Protein AF-A0A534PE02-F1 (afdb_monomer_lite)

Secondary structure (DSSP, 8-state):
-HHHHHHHTT--HHHHHHHHHHHTT-HHHHHHHHHHHHHTTSEEEETTEEEESS-GGG----SSHHHHHHHHHHTS-HHHHHHHHHHHHH-SS--HHHHHHHH--TTHHHHHHHHHHTTSS-----TTGGG--

Foldseek 3Di:
DLLVCLVPQLDDPVVSVVLCVQCVSPNVLSVLQVVLCVVVVQWDQDPRGIDGDDDPVPDPRDNDPVRSLVVLLVPDDPLLNVLLVLVVVVHPDDDPVVSLVVSPDPCSVVSVVSCVVSPVDDDDPPPPVVPDD

Radius of gyration: 17.31 Å; chains: 1; bounding box: 40×26×44 Å

Sequence (133 aa):
MAEQMLAASGFAPPLRSLIATRGEGNPFYIEELVRSLRETGAIRATTAGYELVGRVDEVAVPESVQDLIAARIDRLDDGPKELLQTASVIGREFSHRLLVELAHSEQAEAYLRDLEASQLIDTGSDPFERGLG

Structure (mmCIF, N/CA/C/O backbone):
data_AF-A0A534PE02-F1
#
_entry.id   AF-A0A534PE02-F1
#
loop_
_atom_site.group_PDB
_atom_site.id
_atom_site.type_symbol
_atom_site.label_atom_id
_atom_site.label_alt_id
_atom_site.label_comp_id
_atom_site.label_asym_id
_atom_site.label_entity_id
_atom_site.label_seq_id
_atom_site.pdbx_PDB_ins_code
_atom_site.Cartn_x
_atom_site.Cartn_y
_atom_site.Cartn_z
_atom_site.occupancy
_atom_site.B_iso_or_equiv
_atom_site.auth_seq_id
_atom_site.auth_comp_id
_atom_site.auth_asym_id
_atom_site.auth_atom_id
_atom_site.pdbx_PDB_model_num
ATOM 1 N N . MET A 1 1 ? 19.041 11.207 -7.718 1.00 56.59 1 MET A N 1
ATOM 2 C CA . MET A 1 1 ? 18.769 10.112 -6.757 1.00 56.59 1 MET A CA 1
ATOM 3 C C . MET A 1 1 ? 17.810 9.086 -7.363 1.00 56.59 1 MET A C 1
ATOM 5 O O . MET A 1 1 ? 18.226 7.954 -7.551 1.00 56.59 1 MET A O 1
ATOM 9 N N . ALA A 1 2 ? 16.615 9.495 -7.805 1.00 58.00 2 ALA A N 1
ATOM 10 C CA . ALA A 1 2 ? 15.669 8.678 -8.581 1.00 58.00 2 ALA A CA 1
ATOM 11 C C . ALA A 1 2 ? 16.284 7.919 -9.780 1.00 58.00 2 ALA A C 1
ATOM 13 O O . ALA A 1 2 ? 16.147 6.704 -9.880 1.00 58.00 2 ALA A O 1
ATOM 14 N N . GLU A 1 3 ? 17.034 8.604 -10.651 1.00 56.97 3 GLU A N 1
ATOM 15 C CA . GLU A 1 3 ? 17.702 7.962 -11.798 1.00 56.97 3 GLU A CA 1
ATOM 16 C C . GLU A 1 3 ? 18.764 6.930 -11.389 1.00 56.97 3 GLU A C 1
ATOM 18 O O . GLU A 1 3 ? 18.923 5.917 -12.062 1.00 56.97 3 GLU A O 1
ATOM 23 N N . GLN A 1 4 ? 19.464 7.141 -10.268 1.00 59.53 4 GLN A N 1
ATOM 24 C CA . GLN A 1 4 ? 20.439 6.173 -9.747 1.00 59.53 4 GLN A CA 1
ATOM 25 C C . GLN A 1 4 ? 19.738 4.937 -9.174 1.00 59.53 4 GLN A C 1
ATOM 27 O O . GLN A 1 4 ? 20.208 3.818 -9.362 1.00 59.53 4 GLN A O 1
ATOM 32 N N . MET A 1 5 ? 18.576 5.129 -8.547 1.00 60.88 5 MET A N 1
ATOM 33 C CA . MET A 1 5 ? 17.708 4.046 -8.090 1.00 60.88 5 MET A CA 1
ATOM 34 C C . MET A 1 5 ? 17.179 3.219 -9.265 1.00 60.88 5 MET A C 1
ATOM 36 O O . MET A 1 5 ? 17.250 1.992 -9.239 1.00 60.88 5 MET A O 1
ATOM 40 N N . LEU A 1 6 ? 16.718 3.881 -10.332 1.00 63.69 6 LEU A N 1
ATOM 41 C CA . LEU A 1 6 ? 16.297 3.239 -11.583 1.00 63.69 6 LEU A CA 1
ATOM 42 C C . LEU A 1 6 ? 17.460 2.542 -12.299 1.00 63.69 6 LEU A C 1
ATOM 44 O O . LEU A 1 6 ? 17.281 1.486 -12.906 1.00 63.69 6 LEU A O 1
ATOM 48 N N . ALA A 1 7 ? 18.667 3.103 -12.202 1.00 60.69 7 ALA A N 1
ATOM 49 C CA . ALA A 1 7 ? 19.869 2.498 -12.750 1.00 60.69 7 ALA A CA 1
ATOM 50 C C . ALA A 1 7 ? 20.258 1.206 -12.013 1.00 60.69 7 ALA A C 1
ATOM 52 O O . ALA A 1 7 ? 20.587 0.212 -12.667 1.00 60.69 7 ALA A O 1
ATOM 53 N N . ALA A 1 8 ? 20.160 1.208 -10.681 1.00 58.28 8 ALA A N 1
ATOM 54 C CA . ALA A 1 8 ? 20.536 0.099 -9.805 1.00 58.28 8 ALA A CA 1
ATOM 55 C C . ALA A 1 8 ? 19.496 -1.037 -9.732 1.00 58.28 8 ALA A C 1
ATOM 57 O O . ALA A 1 8 ? 19.834 -2.160 -9.376 1.00 58.28 8 ALA A O 1
ATOM 58 N N . SER A 1 9 ? 18.240 -0.775 -10.090 1.00 62.38 9 SER A N 1
ATOM 59 C CA . SER A 1 9 ? 17.109 -1.712 -9.939 1.00 62.38 9 SER A CA 1
ATOM 60 C C . SER A 1 9 ? 16.965 -2.740 -11.069 1.00 62.38 9 SER A C 1
ATOM 62 O O . SER A 1 9 ? 16.066 -3.578 -11.028 1.00 62.38 9 SER A O 1
ATOM 64 N N . GLY A 1 10 ? 17.830 -2.700 -12.090 1.00 66.12 10 GLY A N 1
ATOM 65 C CA . GLY A 1 10 ? 17.839 -3.707 -13.162 1.00 66.12 10 GLY A CA 1
ATOM 66 C C . GLY A 1 10 ? 16.571 -3.731 -14.035 1.00 66.12 10 GLY A C 1
ATOM 67 O O . GLY A 1 10 ? 16.305 -4.717 -14.709 1.00 66.12 10 GLY A O 1
ATOM 68 N N . PHE A 1 11 ? 15.767 -2.660 -14.042 1.00 70.69 11 PHE A N 1
ATOM 69 C CA . PHE A 1 11 ? 14.604 -2.547 -14.933 1.00 70.69 11 PHE A CA 1
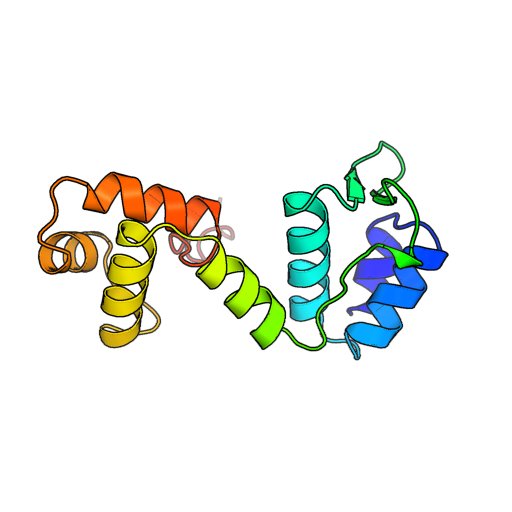ATOM 70 C C . PHE A 1 11 ? 14.998 -2.663 -16.411 1.00 70.69 11 PHE A C 1
ATOM 72 O O . PHE A 1 11 ? 16.002 -2.077 -16.828 1.00 70.69 11 PHE A O 1
ATOM 79 N N . ALA A 1 12 ? 14.166 -3.317 -17.222 1.00 69.12 12 ALA A N 1
ATOM 80 C CA . ALA A 1 12 ? 14.298 -3.262 -18.677 1.00 69.12 12 ALA A CA 1
ATOM 81 C C . ALA A 1 12 ? 14.214 -1.801 -19.194 1.00 69.12 12 ALA A C 1
ATOM 83 O O . ALA A 1 12 ? 13.443 -1.007 -18.643 1.00 69.12 12 ALA A O 1
ATOM 84 N N . PRO A 1 13 ? 14.949 -1.417 -20.262 1.00 73.19 13 PRO A N 1
ATOM 85 C CA . PRO A 1 13 ? 14.994 -0.031 -20.746 1.00 73.19 13 PRO A CA 1
ATOM 86 C C . PRO A 1 13 ? 13.625 0.633 -21.010 1.00 73.19 13 PRO A C 1
ATOM 88 O O . PRO A 1 13 ? 13.458 1.786 -20.608 1.00 73.19 13 PRO A O 1
ATOM 91 N N . PRO A 1 14 ? 12.618 -0.054 -21.596 1.00 71.56 14 PRO A N 1
ATOM 92 C CA . PRO A 1 14 ? 11.290 0.536 -21.797 1.00 71.56 14 PRO A CA 1
ATOM 93 C C . PRO A 1 14 ? 10.586 0.889 -20.480 1.00 71.56 14 PRO A C 1
ATOM 95 O O . PRO A 1 14 ? 9.987 1.954 -20.359 1.00 71.56 14 PRO A O 1
ATOM 98 N N . LEU A 1 15 ? 10.718 0.027 -19.466 1.00 72.69 15 LEU A N 1
ATOM 99 C CA . LEU A 1 15 ? 10.138 0.235 -18.140 1.00 72.69 15 LEU A CA 1
ATOM 100 C C . LEU A 1 15 ? 10.867 1.353 -17.379 1.00 72.69 15 LEU A C 1
ATOM 102 O O . LEU A 1 15 ? 10.219 2.174 -16.735 1.00 72.69 15 LEU A O 1
ATOM 106 N N . ARG A 1 16 ? 12.198 1.458 -17.520 1.00 77.00 16 ARG A N 1
ATOM 107 C CA . ARG A 1 16 ? 12.970 2.593 -16.977 1.00 77.00 16 ARG A CA 1
ATOM 108 C C . ARG A 1 16 ? 12.474 3.923 -17.519 1.00 77.00 16 ARG A C 1
ATOM 110 O O . ARG A 1 16 ? 12.270 4.843 -16.738 1.00 77.00 16 ARG A O 1
ATOM 117 N N . SER A 1 17 ? 12.287 4.017 -18.836 1.00 76.19 17 SER A N 1
ATOM 118 C CA . SER A 1 17 ? 11.826 5.253 -19.470 1.00 76.19 17 SER A CA 1
ATOM 119 C C . SER A 1 17 ? 10.420 5.621 -19.003 1.00 76.19 17 SER A C 1
ATOM 121 O O . SER A 1 17 ? 10.187 6.770 -18.650 1.00 76.19 17 SER A O 1
ATOM 123 N N . LEU A 1 18 ? 9.507 4.647 -18.944 1.00 75.12 18 LEU A N 1
ATOM 124 C CA . LEU A 1 18 ? 8.134 4.865 -18.489 1.00 75.12 18 LEU A CA 1
ATOM 125 C C . LEU A 1 18 ? 8.086 5.394 -17.048 1.00 75.12 18 LEU A C 1
ATOM 127 O O . LEU A 1 18 ? 7.420 6.392 -16.777 1.00 75.12 18 LEU A O 1
ATOM 131 N N . ILE A 1 19 ? 8.834 4.758 -16.140 1.00 74.25 19 ILE A N 1
ATOM 132 C CA . ILE A 1 19 ? 8.899 5.161 -14.731 1.00 74.25 19 ILE A CA 1
ATOM 133 C C . ILE A 1 19 ? 9.593 6.523 -14.577 1.00 74.25 19 ILE A C 1
ATOM 135 O O . ILE A 1 19 ? 9.124 7.357 -13.808 1.00 74.25 19 ILE A O 1
ATOM 139 N N . ALA A 1 20 ? 10.683 6.778 -15.308 1.00 74.25 20 ALA A N 1
ATOM 140 C CA . ALA A 1 20 ? 11.411 8.046 -15.240 1.00 74.25 20 ALA A CA 1
ATOM 141 C C . ALA A 1 20 ? 10.562 9.229 -15.724 1.00 74.25 20 ALA A C 1
ATOM 143 O O . ALA A 1 20 ? 10.546 10.271 -15.074 1.00 74.25 20 ALA A O 1
ATOM 144 N N . THR A 1 21 ? 9.831 9.060 -16.830 1.00 74.00 21 THR A N 1
ATOM 145 C CA . THR A 1 21 ? 8.934 10.095 -17.360 1.00 74.00 21 THR A CA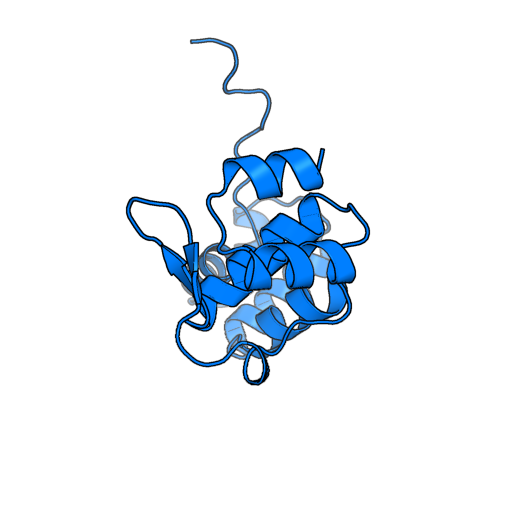 1
ATOM 146 C C . THR A 1 21 ? 7.781 10.389 -16.405 1.00 74.00 21 THR A C 1
ATOM 148 O O . THR A 1 21 ? 7.412 11.547 -16.252 1.00 74.00 21 THR A O 1
ATOM 151 N N . ARG A 1 22 ? 7.220 9.365 -15.754 1.00 70.75 22 ARG A N 1
ATOM 152 C CA . ARG A 1 22 ? 6.065 9.524 -14.856 1.00 70.75 22 ARG A CA 1
ATOM 153 C C . ARG A 1 22 ? 6.437 9.977 -13.450 1.00 70.75 22 ARG A C 1
ATOM 155 O O . ARG A 1 22 ? 5.653 10.661 -12.811 1.00 70.75 22 ARG A O 1
ATOM 162 N N . GLY A 1 23 ? 7.618 9.604 -12.967 1.00 67.88 23 GLY A N 1
ATOM 163 C CA . GLY A 1 23 ? 8.016 9.881 -11.593 1.00 67.88 23 GLY A CA 1
ATOM 164 C C . GLY A 1 23 ? 8.574 11.266 -11.332 1.00 67.88 23 GLY A C 1
ATOM 165 O O . GLY A 1 23 ? 8.851 11.553 -10.173 1.00 67.88 23 GLY A O 1
ATOM 166 N N . GLU A 1 24 ? 8.788 12.093 -12.362 1.00 67.38 24 GLU A N 1
ATOM 167 C CA . GLU A 1 24 ? 9.337 13.460 -12.258 1.00 67.38 24 GLU A CA 1
ATOM 168 C C . GLU A 1 24 ? 10.576 13.574 -11.337 1.00 67.38 24 GLU A C 1
ATOM 170 O O . GLU A 1 24 ? 10.860 14.609 -10.740 1.00 67.38 24 GLU A O 1
ATOM 175 N N . GLY A 1 25 ? 11.337 12.485 -11.187 1.00 65.75 25 GLY A N 1
ATOM 176 C CA . GLY A 1 25 ? 12.496 12.420 -10.298 1.00 65.75 25 GLY A CA 1
ATOM 177 C C . GLY A 1 25 ? 12.196 12.249 -8.801 1.00 65.75 25 GLY A C 1
ATOM 178 O O . GLY A 1 25 ? 13.140 12.306 -8.011 1.00 65.75 25 GLY A O 1
ATOM 179 N N . ASN A 1 26 ? 10.949 11.997 -8.396 1.00 70.19 26 ASN A N 1
ATOM 180 C CA . ASN A 1 26 ? 10.565 11.702 -7.016 1.00 70.19 26 ASN A CA 1
ATOM 181 C C . ASN A 1 26 ? 10.892 10.233 -6.654 1.00 70.19 26 ASN A C 1
ATOM 183 O O . ASN A 1 26 ? 10.230 9.320 -7.157 1.00 70.19 26 ASN A O 1
ATOM 187 N N . PRO A 1 27 ? 11.883 9.972 -5.773 1.00 73.88 27 PRO A N 1
ATOM 188 C CA . PRO A 1 27 ? 12.259 8.609 -5.395 1.00 73.88 27 PRO A CA 1
ATOM 189 C C . PRO A 1 27 ? 11.105 7.831 -4.759 1.00 73.88 27 PRO A C 1
ATOM 191 O O . PRO A 1 27 ? 10.916 6.665 -5.087 1.00 73.88 27 PRO A O 1
ATOM 194 N N . PHE A 1 28 ? 10.287 8.493 -3.936 1.00 74.00 28 PHE A N 1
ATOM 195 C CA . PHE A 1 28 ? 9.144 7.865 -3.277 1.00 74.00 28 PHE A CA 1
ATOM 196 C C . PHE A 1 28 ? 8.094 7.406 -4.290 1.00 74.00 28 PHE A C 1
ATOM 198 O O . PHE A 1 28 ? 7.627 6.275 -4.232 1.00 74.00 28 PHE A O 1
ATOM 205 N N . TYR A 1 29 ? 7.774 8.241 -5.284 1.00 78.25 29 TYR A N 1
ATOM 206 C CA . TYR A 1 29 ? 6.854 7.832 -6.348 1.00 78.25 29 TYR A CA 1
ATOM 207 C C . TYR A 1 29 ? 7.381 6.611 -7.108 1.00 78.25 29 TYR A C 1
ATOM 209 O O . TYR A 1 29 ? 6.619 5.704 -7.420 1.00 78.25 29 TYR A O 1
ATOM 217 N N . ILE A 1 30 ? 8.683 6.569 -7.398 1.00 77.06 30 ILE A N 1
ATOM 218 C CA . ILE A 1 30 ? 9.294 5.436 -8.100 1.00 77.06 30 ILE A CA 1
ATOM 219 C C . ILE A 1 30 ? 9.172 4.157 -7.270 1.00 77.06 30 ILE A C 1
ATOM 221 O O . ILE A 1 30 ? 8.814 3.120 -7.822 1.00 77.06 30 ILE A O 1
ATOM 225 N N . GLU A 1 31 ? 9.440 4.219 -5.965 1.00 78.12 31 GLU A N 1
ATOM 226 C CA . GLU A 1 31 ? 9.260 3.077 -5.059 1.00 78.12 31 GLU A CA 1
ATOM 227 C C . GLU A 1 31 ? 7.815 2.579 -5.070 1.00 78.12 31 GLU A C 1
ATOM 229 O O . GLU A 1 31 ? 7.566 1.388 -5.270 1.00 78.12 31 GLU A O 1
ATOM 234 N N . GLU A 1 32 ? 6.865 3.500 -4.939 1.00 79.56 32 GLU A N 1
ATOM 235 C CA . GLU A 1 32 ? 5.444 3.182 -4.855 1.00 79.56 32 GLU A CA 1
ATOM 236 C C . GLU A 1 32 ? 4.865 2.679 -6.176 1.00 79.56 32 GLU A C 1
ATOM 238 O O . GLU A 1 32 ? 4.047 1.752 -6.184 1.00 79.56 32 GLU A O 1
ATOM 243 N N . LEU A 1 33 ? 5.338 3.216 -7.299 1.00 79.75 33 LEU A N 1
ATOM 244 C CA . LEU A 1 33 ? 4.979 2.739 -8.624 1.00 79.75 33 LEU A CA 1
ATOM 245 C C . LEU A 1 33 ? 5.500 1.318 -8.840 1.00 79.75 33 LEU A C 1
ATOM 247 O O . LEU A 1 33 ? 4.736 0.430 -9.205 1.00 79.75 33 LEU A O 1
ATOM 251 N N . VAL A 1 34 ? 6.781 1.067 -8.567 1.00 79.25 34 VAL A N 1
ATOM 252 C CA . VAL A 1 34 ? 7.374 -0.275 -8.691 1.00 79.25 34 VAL A CA 1
ATOM 253 C C . VAL A 1 34 ? 6.633 -1.275 -7.809 1.00 79.25 34 VAL A C 1
ATOM 255 O O . VAL A 1 34 ? 6.363 -2.396 -8.239 1.00 79.25 34 VAL A O 1
ATOM 258 N N . ARG A 1 35 ? 6.264 -0.871 -6.593 1.00 78.19 35 ARG A N 1
ATOM 259 C CA . ARG A 1 35 ? 5.477 -1.692 -5.673 1.00 78.19 35 ARG A CA 1
ATOM 260 C C . ARG A 1 35 ? 4.100 -2.029 -6.239 1.00 78.19 35 ARG A C 1
ATOM 262 O O . ARG A 1 35 ? 3.761 -3.206 -6.330 1.00 78.19 35 ARG A O 1
ATOM 269 N N . SER A 1 36 ? 3.358 -1.028 -6.708 1.00 78.69 36 SER A N 1
ATOM 270 C CA . SER A 1 36 ? 2.036 -1.220 -7.316 1.00 78.69 36 SER A CA 1
ATOM 271 C C . SER A 1 36 ? 2.088 -2.127 -8.553 1.00 78.69 36 SER A C 1
ATOM 273 O O . SER A 1 36 ? 1.260 -3.026 -8.720 1.00 78.69 36 SER A O 1
ATOM 275 N N . LEU A 1 37 ? 3.120 -1.981 -9.385 1.00 80.00 37 LEU A N 1
ATOM 276 C CA . LEU A 1 37 ? 3.332 -2.842 -10.548 1.00 80.00 37 LEU A CA 1
ATOM 277 C C . LEU A 1 37 ? 3.605 -4.304 -10.165 1.00 80.00 37 LEU A C 1
ATOM 279 O O . LEU A 1 37 ? 3.237 -5.214 -10.906 1.00 80.00 37 LEU A O 1
ATOM 283 N N . ARG A 1 38 ? 4.234 -4.560 -9.012 1.00 80.56 38 ARG A N 1
ATOM 284 C CA . ARG A 1 38 ? 4.417 -5.926 -8.493 1.00 80.56 38 ARG A CA 1
ATOM 285 C C . ARG A 1 38 ? 3.122 -6.496 -7.930 1.00 80.56 38 ARG A C 1
ATOM 287 O O . ARG A 1 38 ? 2.821 -7.651 -8.203 1.00 80.56 38 ARG A O 1
ATOM 294 N N . GLU A 1 39 ? 2.367 -5.702 -7.170 1.00 78.06 39 GLU A N 1
ATOM 295 C CA . GLU A 1 39 ? 1.069 -6.103 -6.598 1.00 78.06 39 GLU A CA 1
ATOM 296 C C . GLU A 1 39 ? 0.063 -6.495 -7.682 1.00 78.06 39 GLU A C 1
ATOM 298 O O . GLU A 1 39 ? -0.665 -7.471 -7.542 1.00 78.06 39 GLU A O 1
ATOM 303 N N . THR A 1 40 ? 0.034 -5.737 -8.776 1.00 77.56 40 THR A N 1
ATOM 304 C CA . THR A 1 40 ? -0.841 -6.002 -9.928 1.00 77.56 40 THR A CA 1
ATOM 305 C C . THR A 1 40 ? -0.325 -7.128 -10.826 1.00 77.56 40 THR A C 1
ATOM 307 O O . THR A 1 40 ? -1.023 -7.551 -11.743 1.00 77.56 40 THR A O 1
ATOM 310 N N . GLY A 1 41 ? 0.894 -7.623 -10.584 1.00 79.94 41 GLY A N 1
ATOM 311 C CA . GLY A 1 41 ? 1.544 -8.643 -11.404 1.00 79.94 41 GLY A CA 1
ATOM 312 C C . GLY A 1 41 ? 2.065 -8.136 -12.751 1.00 79.94 41 GLY A C 1
ATOM 313 O O . GLY A 1 41 ? 2.557 -8.943 -13.534 1.00 79.94 41 GLY A O 1
ATOM 314 N N . ALA A 1 42 ? 2.005 -6.826 -13.013 1.00 80.31 42 ALA A N 1
ATOM 315 C CA . ALA A 1 42 ? 2.493 -6.195 -14.239 1.00 80.31 42 ALA A CA 1
ATOM 316 C C . ALA A 1 42 ? 4.020 -6.281 -14.392 1.00 80.31 42 ALA A C 1
ATOM 318 O O . ALA A 1 42 ? 4.539 -6.200 -15.506 1.00 80.31 42 ALA A O 1
ATOM 319 N N . ILE A 1 43 ? 4.758 -6.452 -13.291 1.00 82.88 43 ILE A N 1
ATOM 320 C CA . ILE A 1 43 ? 6.196 -6.733 -13.320 1.00 82.88 43 ILE A CA 1
ATOM 321 C C . ILE A 1 43 ? 6.559 -7.914 -12.419 1.00 82.88 43 ILE A C 1
ATOM 323 O O . ILE A 1 43 ? 5.949 -8.148 -11.375 1.00 82.88 43 ILE A O 1
ATOM 327 N N . ARG A 1 44 ? 7.621 -8.629 -12.791 1.00 82.62 44 ARG A N 1
ATOM 328 C CA . ARG A 1 44 ? 8.173 -9.760 -12.044 1.00 82.62 44 ARG A CA 1
ATOM 329 C C . ARG A 1 44 ? 9.653 -9.541 -11.756 1.00 82.62 44 ARG A C 1
ATOM 331 O O . ARG A 1 44 ? 10.407 -9.105 -12.622 1.00 82.62 44 ARG A O 1
ATOM 338 N N . ALA A 1 45 ? 10.071 -9.884 -10.540 1.00 81.06 45 ALA A N 1
ATOM 339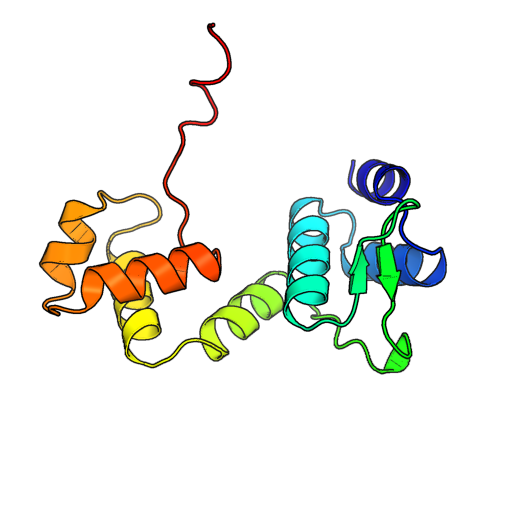 C CA . ALA A 1 45 ? 11.482 -9.905 -10.173 1.00 81.06 45 ALA A CA 1
ATOM 340 C C . ALA A 1 45 ? 12.200 -11.097 -10.833 1.00 81.06 45 ALA A C 1
ATOM 342 O O . ALA A 1 45 ? 11.688 -12.216 -10.860 1.00 81.06 45 ALA A O 1
ATOM 343 N N . THR A 1 46 ? 13.397 -10.850 -11.344 1.00 79.38 46 THR A N 1
ATOM 344 C CA . THR A 1 46 ? 14.285 -11.808 -12.006 1.00 79.38 46 THR A CA 1
ATOM 345 C C . THR A 1 46 ? 15.699 -11.670 -11.450 1.00 79.38 46 THR A C 1
ATOM 347 O O . THR A 1 46 ? 16.005 -10.732 -10.715 1.00 79.38 46 THR A O 1
ATOM 350 N N . THR A 1 47 ? 16.595 -12.579 -11.828 1.00 72.81 47 THR A N 1
ATOM 351 C CA . THR A 1 47 ? 18.018 -12.505 -11.458 1.00 72.81 47 THR A CA 1
ATOM 352 C C . THR A 1 47 ? 18.739 -11.280 -12.029 1.00 72.81 47 THR A C 1
ATOM 354 O O . THR A 1 47 ? 19.785 -10.910 -11.507 1.00 72.81 47 THR A O 1
ATOM 357 N N . ALA A 1 48 ? 18.191 -10.640 -13.067 1.00 71.31 48 ALA A N 1
ATOM 358 C CA . ALA A 1 48 ? 18.764 -9.459 -13.714 1.00 71.31 48 ALA A CA 1
ATOM 359 C C . ALA A 1 48 ? 18.070 -8.137 -13.325 1.00 71.31 48 ALA A C 1
ATOM 361 O O . ALA A 1 48 ? 18.474 -7.078 -13.803 1.00 71.31 48 ALA A O 1
ATOM 362 N N . GLY A 1 49 ? 17.043 -8.181 -12.465 1.00 75.12 49 GLY A N 1
ATOM 363 C CA . GLY A 1 49 ? 16.231 -7.020 -12.091 1.00 75.12 49 GLY A CA 1
ATOM 364 C C . GLY A 1 49 ? 14.742 -7.278 -12.273 1.00 75.12 49 GLY A C 1
ATOM 365 O O . GLY A 1 49 ? 14.247 -8.327 -11.876 1.00 75.12 49 GLY A O 1
ATOM 366 N N . TYR A 1 50 ? 14.012 -6.347 -12.881 1.00 78.69 50 TYR A N 1
ATOM 367 C CA . TYR A 1 50 ? 12.566 -6.478 -13.084 1.00 78.69 50 TYR A C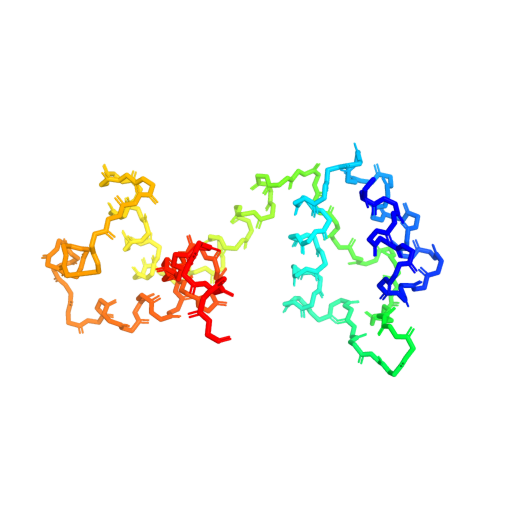A 1
ATOM 368 C C . TYR A 1 50 ? 12.207 -6.548 -14.566 1.00 78.69 50 TYR A C 1
ATOM 370 O O . TYR A 1 50 ? 12.645 -5.720 -15.371 1.00 78.69 50 TYR A O 1
ATOM 378 N N . GLU A 1 51 ? 11.345 -7.505 -14.892 1.00 78.88 51 GLU A N 1
ATOM 379 C CA . GLU A 1 51 ? 10.777 -7.697 -16.222 1.00 78.88 51 GLU A CA 1
ATOM 380 C C . GLU A 1 51 ? 9.287 -7.385 -16.220 1.00 78.88 51 GLU A C 1
ATOM 382 O O . GLU A 1 51 ? 8.586 -7.641 -15.242 1.00 78.88 51 GLU A O 1
ATOM 387 N N . LEU A 1 52 ? 8.805 -6.850 -17.337 1.00 80.06 52 LEU A N 1
ATOM 388 C CA . LEU A 1 52 ? 7.392 -6.586 -17.551 1.00 80.06 52 LEU A CA 1
ATOM 389 C C . LEU A 1 52 ? 6.677 -7.889 -17.916 1.00 80.06 52 LEU A C 1
ATOM 391 O O . LEU A 1 52 ? 7.153 -8.654 -18.756 1.00 80.06 52 LEU A O 1
ATOM 395 N N . VAL A 1 53 ? 5.541 -8.143 -17.281 1.00 78.19 53 VAL A N 1
ATOM 396 C CA . VAL A 1 53 ? 4.684 -9.291 -17.564 1.00 78.19 53 VAL A CA 1
ATOM 397 C C . VAL A 1 53 ? 3.576 -8.796 -18.489 1.00 78.19 53 VAL A C 1
ATOM 399 O O . VAL A 1 53 ? 2.621 -8.175 -18.040 1.00 78.19 53 VAL A O 1
ATOM 402 N N . GLY A 1 54 ? 3.734 -9.026 -19.795 1.00 76.88 54 GLY A N 1
ATOM 403 C CA . GLY A 1 54 ? 2.791 -8.554 -20.818 1.00 76.88 54 GLY A CA 1
ATOM 404 C C . GLY A 1 54 ? 3.311 -7.354 -21.612 1.00 76.88 54 GLY A C 1
ATOM 405 O O . GLY A 1 54 ? 4.522 -7.200 -21.799 1.00 76.88 54 GLY A O 1
ATOM 406 N N . ARG A 1 55 ? 2.401 -6.527 -22.142 1.00 70.38 55 ARG A N 1
ATOM 407 C CA . ARG A 1 55 ? 2.765 -5.352 -22.949 1.00 70.38 55 ARG A CA 1
ATOM 408 C C . ARG A 1 55 ? 2.852 -4.099 -22.086 1.00 70.38 55 ARG A C 1
ATOM 410 O O . ARG A 1 55 ? 2.015 -3.875 -21.224 1.00 70.38 55 ARG A O 1
ATOM 417 N N . VAL A 1 56 ? 3.817 -3.227 -22.391 1.00 67.06 56 VAL A N 1
ATOM 418 C CA . VAL A 1 56 ? 3.960 -1.909 -21.735 1.00 67.06 56 VAL A CA 1
ATOM 419 C C . VAL A 1 56 ? 2.665 -1.095 -21.821 1.00 67.06 56 VAL A C 1
ATOM 421 O O . VAL A 1 56 ? 2.299 -0.435 -20.857 1.00 67.06 56 VAL A O 1
ATOM 424 N N . ASP A 1 57 ? 1.958 -1.189 -22.947 1.00 68.50 57 ASP A N 1
ATOM 425 C CA . ASP A 1 57 ? 0.722 -0.442 -23.215 1.00 68.50 57 ASP A CA 1
ATOM 426 C C . ASP A 1 57 ? -0.457 -0.868 -22.315 1.00 68.50 57 ASP A C 1
ATOM 428 O O . ASP A 1 57 ? -1.430 -0.133 -22.181 1.00 6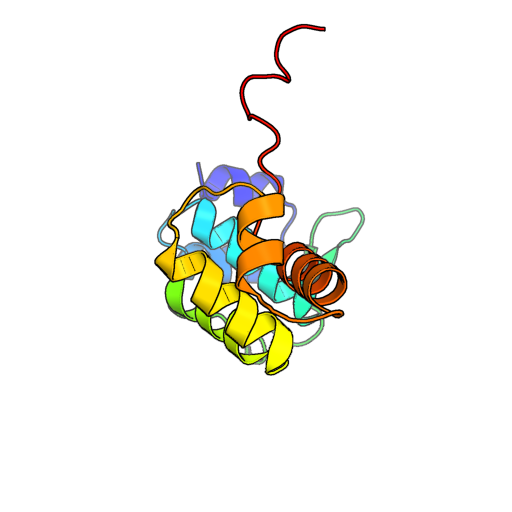8.50 57 ASP A O 1
ATOM 432 N N . GLU A 1 58 ? -0.381 -2.057 -21.709 1.00 69.19 58 GLU A N 1
ATOM 433 C CA . GLU A 1 58 ? -1.403 -2.604 -20.803 1.00 69.19 58 GLU A CA 1
ATOM 434 C C . GLU A 1 58 ? -1.139 -2.212 -19.344 1.00 69.19 58 GLU A C 1
ATOM 436 O O . GLU A 1 58 ? -1.984 -2.417 -18.471 1.00 69.19 58 GLU A O 1
ATOM 441 N N . VAL A 1 59 ? 0.033 -1.639 -19.064 1.00 68.25 59 VAL A N 1
ATOM 442 C CA . VAL A 1 59 ? 0.404 -1.227 -17.719 1.00 68.25 59 VAL A CA 1
ATOM 443 C C . VAL A 1 59 ? -0.293 0.085 -17.393 1.00 68.25 59 VAL A C 1
ATOM 445 O O . VAL A 1 59 ? 0.092 1.155 -17.868 1.00 68.25 59 VAL A O 1
ATOM 448 N N . ALA A 1 60 ? -1.304 0.005 -16.530 1.00 68.12 60 ALA A N 1
ATOM 449 C CA . ALA A 1 60 ? -1.911 1.175 -15.919 1.00 68.12 60 ALA A CA 1
ATOM 450 C C . ALA A 1 60 ? -0.889 1.836 -14.987 1.00 68.12 60 ALA A C 1
ATOM 452 O O . ALA A 1 60 ? -0.746 1.464 -13.823 1.00 68.12 60 ALA A O 1
ATOM 453 N N . VAL A 1 61 ? -0.137 2.797 -15.520 1.00 67.56 61 VAL A N 1
ATOM 454 C CA . VAL A 1 61 ? 0.725 3.646 -14.705 1.00 67.56 61 VAL A CA 1
ATOM 455 C C . VAL A 1 61 ? -0.128 4.806 -14.177 1.00 67.56 61 VAL A C 1
ATOM 457 O O . VAL A 1 61 ? -0.694 5.542 -14.988 1.00 67.56 61 VAL A O 1
ATOM 460 N N . PRO A 1 62 ? -0.261 4.974 -12.856 1.00 70.19 62 PRO A N 1
ATOM 461 C CA . PRO A 1 62 ? -0.953 6.117 -12.257 1.00 70.19 62 PRO A CA 1
ATOM 462 C C . PRO A 1 62 ? -0.268 7.455 -12.566 1.00 70.19 62 PRO A C 1
ATOM 464 O O . PRO A 1 62 ? 0.924 7.494 -12.880 1.00 70.19 62 PRO A O 1
ATOM 467 N N . GLU A 1 63 ? -1.013 8.557 -12.496 1.00 74.00 63 GLU A N 1
ATOM 468 C CA . GLU A 1 63 ? -0.509 9.901 -12.824 1.00 74.00 63 GLU A CA 1
ATOM 469 C C . GLU A 1 63 ? 0.185 10.569 -11.628 1.00 74.00 63 GLU A C 1
ATOM 471 O O . GLU A 1 63 ? 1.024 11.447 -11.810 1.00 74.00 63 GLU A O 1
ATOM 476 N N . SER A 1 64 ? -0.093 10.104 -10.407 1.00 76.31 64 SER A N 1
ATOM 477 C CA . SER A 1 64 ? 0.470 10.653 -9.175 1.00 76.31 64 SER A CA 1
ATOM 478 C C . SER A 1 64 ? 0.620 9.609 -8.057 1.00 76.31 64 SER A C 1
ATOM 480 O O . SER A 1 64 ? 0.087 8.499 -8.120 1.00 76.31 64 SER A O 1
ATOM 482 N N . VAL A 1 65 ? 1.347 9.973 -6.990 1.00 77.44 65 VAL A N 1
ATOM 483 C CA . VAL A 1 65 ? 1.378 9.191 -5.735 1.00 77.44 65 VAL A CA 1
ATOM 484 C C . VAL A 1 65 ? -0.030 9.058 -5.154 1.00 77.44 65 VAL A C 1
ATOM 486 O O . VAL A 1 65 ? -0.380 8.021 -4.603 1.00 77.44 65 VAL A O 1
ATOM 489 N N . GLN A 1 66 ? -0.845 10.104 -5.277 1.00 81.31 66 GLN A N 1
ATOM 490 C CA . GLN A 1 66 ? -2.203 10.112 -4.744 1.00 81.31 66 GLN A CA 1
ATOM 491 C C . GLN A 1 66 ? -3.052 9.041 -5.430 1.00 81.31 66 GLN A C 1
ATOM 493 O O . GLN A 1 66 ? -3.751 8.309 -4.738 1.00 81.31 66 GLN A O 1
ATOM 498 N N . ASP A 1 67 ? -2.903 8.866 -6.745 1.00 82.94 67 ASP A N 1
ATOM 499 C CA . ASP A 1 67 ? -3.604 7.816 -7.493 1.00 82.94 67 ASP A CA 1
ATOM 500 C C . ASP A 1 67 ? -3.135 6.412 -7.092 1.00 82.94 67 ASP A C 1
ATOM 502 O O . ASP A 1 67 ? -3.946 5.493 -7.000 1.00 82.94 67 ASP A O 1
ATOM 506 N N . LEU A 1 68 ? -1.837 6.236 -6.803 1.00 82.88 68 LEU A N 1
ATOM 507 C CA . LEU A 1 68 ? -1.294 4.970 -6.288 1.00 82.88 68 LEU A CA 1
ATOM 508 C C . LEU A 1 68 ? -1.937 4.588 -4.955 1.00 82.88 68 LEU A C 1
ATOM 510 O O . LEU A 1 68 ? -2.385 3.454 -4.777 1.00 82.88 68 LEU A O 1
ATOM 514 N N . ILE A 1 69 ? -1.979 5.539 -4.023 1.00 86.06 69 ILE A N 1
ATOM 515 C CA . ILE A 1 69 ? -2.541 5.324 -2.690 1.00 86.06 69 ILE A CA 1
ATOM 516 C C . ILE A 1 69 ? -4.058 5.128 -2.772 1.00 86.06 69 ILE A C 1
ATOM 518 O O . ILE A 1 69 ? -4.574 4.187 -2.169 1.00 86.06 69 ILE A O 1
ATOM 522 N N . ALA A 1 70 ? -4.765 5.933 -3.569 1.00 88.19 70 ALA A N 1
ATOM 523 C CA . ALA A 1 70 ? -6.199 5.777 -3.805 1.00 88.19 70 ALA A CA 1
ATOM 524 C C . ALA A 1 70 ? -6.527 4.384 -4.364 1.00 88.19 70 ALA A C 1
ATOM 526 O O . ALA A 1 70 ? -7.366 3.686 -3.805 1.00 88.19 70 ALA A O 1
ATOM 527 N N . ALA A 1 71 ? -5.779 3.910 -5.366 1.00 85.75 71 ALA A N 1
ATOM 528 C CA . ALA A 1 71 ? -5.971 2.577 -5.934 1.00 85.75 71 ALA A CA 1
ATOM 529 C C . ALA A 1 71 ? -5.703 1.436 -4.934 1.00 85.75 71 ALA A C 1
ATOM 531 O O . ALA A 1 71 ? -6.245 0.340 -5.083 1.00 85.75 71 ALA A O 1
ATOM 532 N N . ARG A 1 72 ? -4.850 1.632 -3.920 1.00 87.50 72 ARG A N 1
ATOM 533 C CA . ARG A 1 72 ? -4.697 0.658 -2.822 1.00 87.50 72 ARG A CA 1
ATOM 534 C C . ARG A 1 72 ? -5.887 0.692 -1.874 1.00 87.50 72 ARG A C 1
ATOM 536 O O . ARG A 1 72 ? -6.414 -0.366 -1.556 1.00 87.50 72 ARG A O 1
ATOM 543 N N . ILE A 1 73 ? -6.340 1.883 -1.492 1.00 92.31 73 ILE A N 1
ATOM 544 C CA . ILE A 1 73 ? -7.519 2.066 -0.636 1.00 92.31 73 ILE A CA 1
ATOM 545 C C . ILE A 1 73 ? -8.778 1.490 -1.303 1.00 92.31 73 ILE A C 1
ATOM 547 O O . ILE A 1 73 ? -9.599 0.865 -0.638 1.00 92.31 73 ILE A O 1
ATOM 551 N N . ASP A 1 74 ? -8.927 1.647 -2.618 1.00 90.88 74 ASP A N 1
ATOM 552 C CA . ASP A 1 74 ? -10.071 1.132 -3.379 1.00 90.88 74 ASP A CA 1
ATOM 553 C C . ASP A 1 74 ? -10.129 -0.396 -3.442 1.00 90.88 74 ASP A C 1
ATOM 555 O O . ASP A 1 74 ? -11.208 -0.955 -3.627 1.00 90.88 74 ASP A O 1
ATOM 559 N N . ARG A 1 75 ? -8.992 -1.073 -3.251 1.00 89.75 75 ARG A N 1
ATOM 560 C CA . ARG A 1 75 ? -8.894 -2.539 -3.216 1.00 89.75 75 ARG A CA 1
ATOM 561 C C . ARG A 1 75 ? -9.153 -3.138 -1.831 1.00 89.75 75 ARG A C 1
ATOM 563 O O . ARG A 1 75 ? -9.197 -4.359 -1.723 1.00 89.75 75 ARG A O 1
ATOM 570 N N . LEU A 1 76 ? -9.293 -2.311 -0.795 1.00 93.62 76 LEU A N 1
ATOM 571 C CA . LEU A 1 76 ? -9.627 -2.777 0.548 1.00 93.62 76 LEU A CA 1
ATOM 572 C C . LEU A 1 76 ? -11.106 -3.146 0.655 1.00 93.62 76 LEU A C 1
ATOM 574 O O . LEU A 1 76 ? -11.969 -2.413 0.164 1.00 93.62 76 LEU A O 1
ATOM 578 N N . ASP A 1 77 ? -11.374 -4.215 1.401 1.00 94.44 77 ASP A N 1
ATOM 579 C CA . ASP A 1 77 ? -12.709 -4.509 1.912 1.00 94.44 77 ASP A CA 1
ATOM 580 C C . ASP A 1 77 ? -13.169 -3.422 2.903 1.00 94.44 77 ASP A C 1
ATOM 582 O O . ASP A 1 77 ? -12.361 -2.659 3.451 1.00 94.44 77 ASP A O 1
ATOM 586 N N . ASP A 1 78 ? -14.477 -3.366 3.161 1.00 94.94 78 ASP A N 1
ATOM 587 C CA . ASP A 1 78 ? -15.094 -2.311 3.976 1.00 94.94 78 ASP A CA 1
ATOM 588 C C . ASP A 1 78 ? -14.481 -2.216 5.387 1.00 94.94 78 ASP A C 1
ATOM 590 O O . ASP A 1 78 ? -14.181 -1.120 5.854 1.00 94.94 78 ASP A O 1
ATOM 594 N N . GLY A 1 79 ? -14.193 -3.353 6.033 1.00 95.31 79 GLY A N 1
ATOM 595 C CA . GLY A 1 79 ? -13.614 -3.396 7.385 1.00 95.31 79 GLY A CA 1
ATOM 596 C C . GLY A 1 79 ? -12.236 -2.719 7.500 1.00 95.31 79 GLY A C 1
ATOM 597 O O . GLY A 1 79 ? -12.091 -1.755 8.258 1.00 95.31 79 GLY A O 1
ATOM 598 N N . PRO A 1 80 ? -11.212 -3.158 6.741 1.00 95.88 80 PRO A N 1
ATOM 599 C CA . PRO A 1 80 ? -9.922 -2.470 6.681 1.00 95.88 80 PRO A CA 1
ATOM 600 C C . PRO A 1 80 ? -10.037 -1.000 6.265 1.00 95.88 80 PRO A C 1
ATOM 602 O O . PRO A 1 80 ? 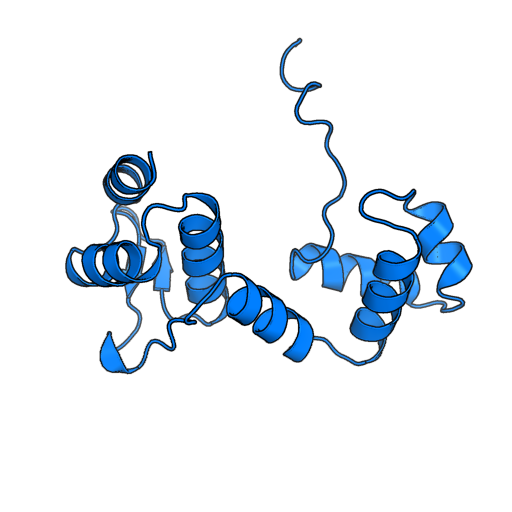-9.337 -0.148 6.814 1.00 95.88 80 PRO A O 1
ATOM 605 N N . LYS A 1 81 ? -10.942 -0.671 5.335 1.00 96.00 81 LYS A N 1
ATOM 606 C CA . LYS A 1 81 ? -11.167 0.715 4.904 1.00 96.00 81 LYS A CA 1
ATOM 607 C C . LYS A 1 81 ? -11.692 1.598 6.046 1.00 96.00 81 LYS A C 1
ATOM 609 O O . LYS A 1 81 ? -11.176 2.700 6.232 1.00 96.00 81 LYS A O 1
ATOM 614 N N . GLU A 1 82 ? -12.653 1.128 6.840 1.00 95.25 82 GLU A N 1
ATOM 615 C CA . GLU A 1 82 ? -13.157 1.838 8.029 1.00 95.25 82 GLU A CA 1
ATOM 616 C C . GLU A 1 82 ? -12.078 2.002 9.113 1.00 95.25 82 GLU A C 1
ATOM 618 O O . GLU A 1 82 ? -11.937 3.074 9.717 1.00 95.25 82 GLU A O 1
ATOM 623 N N . LEU A 1 83 ? -11.258 0.968 9.328 1.00 95.75 83 LEU A N 1
ATOM 624 C CA . LEU A 1 83 ? -10.147 1.036 10.276 1.00 95.75 83 LEU A CA 1
ATOM 625 C C . LEU A 1 83 ? -9.108 2.089 9.856 1.00 95.75 83 LEU A C 1
ATOM 627 O O . LEU A 1 83 ? -8.642 2.872 10.687 1.00 95.75 83 LEU A O 1
ATOM 631 N N . LEU A 1 84 ? -8.789 2.163 8.562 1.00 95.44 84 LEU A N 1
ATOM 632 C CA . LEU A 1 84 ? -7.882 3.173 8.015 1.00 95.44 84 LEU A CA 1
ATOM 633 C C . LEU A 1 84 ? -8.442 4.594 8.161 1.00 95.44 84 LEU A C 1
ATOM 635 O O . LEU A 1 84 ? -7.698 5.526 8.473 1.00 95.44 84 LEU A O 1
ATOM 639 N N . GLN A 1 85 ? -9.752 4.776 7.979 1.00 93.94 85 GLN A N 1
ATOM 640 C CA . GLN A 1 85 ? -10.405 6.066 8.218 1.00 93.94 85 GLN A CA 1
ATOM 641 C C . GLN A 1 85 ? -10.289 6.475 9.688 1.00 93.94 85 GLN A C 1
ATOM 643 O O . GLN A 1 85 ? -9.906 7.611 9.973 1.00 93.94 85 GLN A O 1
ATOM 648 N N . THR A 1 86 ? -10.525 5.544 10.615 1.00 94.44 86 THR A N 1
ATOM 649 C CA . THR A 1 86 ? -10.322 5.772 12.054 1.00 94.44 86 THR A CA 1
ATOM 650 C C . THR A 1 86 ? -8.887 6.211 12.346 1.00 94.44 86 THR A C 1
ATOM 652 O O . THR A 1 86 ? -8.679 7.242 12.985 1.00 94.44 86 THR A O 1
ATOM 655 N N . ALA A 1 87 ? -7.895 5.500 11.805 1.00 93.88 87 ALA A N 1
ATOM 656 C CA . ALA A 1 87 ? -6.482 5.849 11.939 1.00 93.88 87 ALA A CA 1
ATOM 657 C C . ALA A 1 87 ? -6.172 7.268 11.422 1.00 93.88 87 ALA A C 1
ATOM 659 O O . ALA A 1 87 ? -5.482 8.036 12.095 1.00 93.88 87 ALA A O 1
ATOM 660 N N . SER A 1 88 ? -6.745 7.657 10.275 1.00 92.62 88 SER A N 1
ATOM 661 C CA . SER A 1 88 ? -6.528 8.978 9.662 1.00 92.62 88 SER A CA 1
ATOM 662 C C . SER A 1 88 ? -7.003 10.150 10.529 1.00 92.62 88 SER A C 1
ATOM 664 O O . SER A 1 88 ? -6.430 11.238 10.456 1.00 92.62 88 SER A O 1
ATOM 666 N N . VAL A 1 89 ? -8.016 9.926 11.377 1.00 94.50 89 VAL A N 1
ATOM 667 C CA . VAL A 1 89 ? -8.530 10.928 12.323 1.00 94.50 89 VAL A CA 1
ATOM 668 C C . VAL A 1 89 ? -7.622 11.053 13.549 1.00 94.50 89 VAL A C 1
ATOM 670 O O . VAL A 1 89 ? -7.478 12.152 14.083 1.00 94.50 89 VAL A O 1
ATOM 673 N N . ILE A 1 90 ? -6.993 9.956 13.990 1.00 93.06 90 ILE A N 1
ATOM 674 C CA . ILE A 1 90 ? -6.061 9.969 15.129 1.00 93.06 90 ILE A CA 1
ATOM 675 C C . ILE A 1 90 ? -4.804 10.773 14.772 1.00 93.06 90 ILE A C 1
ATOM 677 O O . ILE A 1 90 ? -4.355 11.606 15.561 1.00 93.06 90 ILE A O 1
ATOM 681 N N . GLY A 1 91 ? -4.246 10.540 13.582 1.00 89.06 91 GLY A N 1
ATOM 682 C CA . GLY A 1 91 ? -3.077 11.255 13.075 1.00 89.06 91 GLY A CA 1
ATOM 683 C C . GLY A 1 91 ? -2.097 10.356 12.321 1.00 89.06 91 GLY A C 1
ATOM 684 O O . GLY A 1 91 ? -2.363 9.188 12.066 1.00 89.06 91 GLY A O 1
ATOM 685 N N . ARG A 1 92 ? -0.936 10.916 11.954 1.00 87.06 92 ARG A N 1
ATOM 686 C CA . ARG A 1 92 ? 0.106 10.199 11.186 1.00 87.06 92 ARG A CA 1
ATOM 687 C C . ARG A 1 92 ? 0.828 9.115 11.987 1.00 87.06 92 ARG A C 1
ATOM 689 O O . ARG A 1 92 ? 1.371 8.194 11.397 1.00 87.06 92 ARG A O 1
ATOM 696 N N . GLU A 1 93 ? 0.852 9.256 13.307 1.00 90.25 93 GLU A N 1
ATOM 697 C CA . GLU A 1 93 ? 1.470 8.321 14.241 1.00 90.25 93 GLU A CA 1
ATOM 698 C C . GLU A 1 93 ? 0.496 8.092 15.393 1.00 90.25 93 GLU A C 1
ATOM 700 O O . GLU A 1 93 ? -0.084 9.037 15.934 1.00 90.25 93 GLU A O 1
ATOM 705 N N . PHE A 1 94 ? 0.300 6.832 15.759 1.00 91.00 94 PHE A N 1
ATOM 706 C CA . PHE A 1 94 ? -0.618 6.421 16.811 1.00 91.00 94 PHE A CA 1
ATOM 707 C C . PHE A 1 94 ? -0.155 5.093 17.399 1.00 91.00 94 PHE A C 1
ATOM 709 O O . PHE A 1 94 ? 0.571 4.328 16.767 1.00 91.00 94 PHE A O 1
ATOM 716 N N . SER A 1 95 ? -0.584 4.799 18.626 1.00 91.00 95 SER A N 1
ATOM 717 C CA . SER A 1 95 ? -0.313 3.482 19.197 1.00 91.00 95 SER A CA 1
ATOM 718 C C . SER A 1 95 ? -1.260 2.442 18.605 1.00 91.00 95 SER A C 1
ATOM 720 O O . SER A 1 95 ? -2.461 2.683 18.482 1.00 91.00 95 SER A O 1
ATOM 722 N N . HIS A 1 96 ? -0.720 1.261 18.309 1.00 89.94 96 HIS A N 1
ATOM 723 C CA . HIS A 1 96 ? -1.484 0.089 17.877 1.00 89.94 96 HIS A CA 1
ATOM 724 C C . HIS A 1 96 ? -2.702 -0.165 18.776 1.00 89.94 96 HIS A C 1
ATOM 726 O O . HIS A 1 96 ? -3.827 -0.326 18.312 1.00 89.94 96 HIS A O 1
ATOM 732 N N . ARG A 1 97 ? -2.481 -0.136 20.096 1.00 89.94 97 ARG A N 1
ATOM 733 C CA . ARG A 1 97 ? -3.524 -0.362 21.098 1.00 89.94 97 ARG A CA 1
ATOM 734 C C . ARG A 1 97 ? -4.675 0.641 20.983 1.00 89.94 97 ARG A C 1
ATOM 736 O O . ARG A 1 97 ? -5.826 0.229 21.050 1.00 89.94 97 ARG A O 1
ATOM 743 N N . LEU A 1 98 ? -4.371 1.926 20.797 1.00 91.94 98 LEU A N 1
ATOM 744 C CA . LEU A 1 98 ? -5.394 2.965 20.658 1.00 91.94 98 LEU A CA 1
ATOM 745 C C . LEU A 1 98 ? -6.272 2.728 19.424 1.00 91.94 98 LEU A C 1
ATOM 747 O O . LEU A 1 98 ? -7.489 2.856 19.514 1.00 91.94 98 LEU A O 1
ATOM 751 N N . LEU A 1 99 ? -5.667 2.368 18.289 1.00 92.81 99 LEU A N 1
ATOM 752 C CA . LEU A 1 99 ? -6.419 2.100 17.065 1.00 92.81 99 LEU A CA 1
ATOM 753 C C . LEU A 1 99 ? -7.369 0.906 17.241 1.00 92.81 99 LEU A C 1
ATOM 755 O O . LEU A 1 99 ? -8.542 1.007 16.892 1.00 92.81 99 LEU A O 1
ATOM 759 N N . VAL A 1 100 ? -6.891 -0.193 17.834 1.00 90.88 100 VAL A N 1
ATOM 760 C CA . VAL A 1 100 ? -7.715 -1.388 18.096 1.00 90.88 100 VAL A CA 1
ATOM 761 C C . VAL A 1 100 ? -8.852 -1.087 19.079 1.00 90.88 100 VAL A C 1
ATOM 763 O O . VAL A 1 100 ? -9.978 -1.532 18.863 1.00 90.88 100 VAL A O 1
ATOM 766 N N . GLU A 1 101 ? -8.598 -0.298 20.129 1.00 91.06 101 GLU A N 1
ATOM 767 C CA . GLU A 1 101 ? -9.635 0.106 21.092 1.00 91.06 101 GLU A CA 1
ATOM 768 C C . GLU A 1 101 ? -10.734 0.973 20.441 1.00 91.06 101 GLU A C 1
ATOM 770 O O . GLU A 1 101 ? -11.909 0.813 20.776 1.00 91.06 101 GLU A O 1
ATOM 775 N N . LEU A 1 102 ? -10.378 1.846 19.490 1.00 92.44 102 LEU A N 1
ATOM 776 C CA . LEU A 1 102 ? -11.320 2.711 18.761 1.00 92.44 102 LEU A CA 1
ATOM 777 C C . LEU A 1 102 ? -12.056 2.007 17.613 1.00 92.44 102 LEU A C 1
ATOM 779 O O . LEU A 1 102 ? -13.118 2.465 17.199 1.00 92.44 102 LEU A O 1
ATOM 783 N N . ALA A 1 103 ? -11.516 0.903 17.098 1.00 89.06 103 ALA A N 1
ATOM 784 C CA . ALA A 1 103 ? -12.111 0.155 15.993 1.00 89.06 103 ALA A CA 1
ATOM 785 C C . ALA A 1 103 ? -13.435 -0.533 16.363 1.00 89.06 103 ALA A C 1
ATOM 787 O O . ALA A 1 103 ? -14.218 -0.868 15.479 1.00 89.06 103 ALA A O 1
ATOM 788 N N . HIS A 1 104 ? -13.666 -0.794 17.657 1.00 85.44 104 HIS A N 1
ATOM 789 C CA . HIS A 1 104 ? -14.863 -1.470 18.176 1.00 85.44 104 HIS A CA 1
ATOM 790 C C . HIS A 1 104 ? -15.243 -2.771 17.427 1.00 85.44 104 HIS A C 1
ATOM 792 O O . HIS A 1 104 ? -16.415 -3.137 17.360 1.00 85.44 104 HIS A O 1
ATOM 798 N N . SER A 1 105 ? -14.252 -3.488 16.886 1.00 89.94 105 SER A N 1
ATOM 799 C CA . SER A 1 105 ? -14.425 -4.713 16.101 1.00 89.94 105 SER A CA 1
ATOM 800 C C . SER A 1 105 ? -13.514 -5.820 16.626 1.00 89.94 105 SER A C 1
ATOM 802 O O . SER A 1 105 ? -12.328 -5.598 16.870 1.00 89.94 105 SER A O 1
ATOM 804 N N . GLU A 1 106 ? -14.042 -7.041 16.738 1.00 92.69 106 GLU A N 1
ATOM 805 C CA . GLU A 1 106 ? -13.242 -8.230 17.067 1.00 92.69 106 GLU A CA 1
ATOM 806 C C . GLU A 1 106 ? -12.246 -8.592 15.948 1.00 92.69 106 GLU A C 1
ATOM 808 O O . GLU A 1 106 ? -11.274 -9.308 16.183 1.00 92.69 106 GLU A O 1
ATOM 813 N N . GLN A 1 107 ? -12.466 -8.086 14.729 1.00 95.06 107 GLN A N 1
ATOM 814 C CA . GLN A 1 107 ? -11.611 -8.305 13.564 1.00 95.06 107 GLN A CA 1
ATOM 815 C C . GLN A 1 107 ? -10.551 -7.211 13.381 1.00 95.06 107 GLN A C 1
ATOM 817 O O . GLN A 1 107 ? -9.754 -7.312 12.451 1.00 95.06 107 GLN A O 1
ATOM 822 N N . ALA A 1 108 ? -10.485 -6.202 14.259 1.00 93.62 108 ALA A N 1
ATOM 823 C CA . ALA A 1 108 ? -9.568 -5.066 14.123 1.00 93.62 108 ALA A CA 1
ATOM 824 C C . ALA A 1 108 ? -8.101 -5.490 13.920 1.00 93.62 108 ALA A C 1
ATOM 826 O O . ALA A 1 108 ? -7.401 -4.935 13.081 1.00 93.62 108 ALA A O 1
ATOM 827 N N . GLU A 1 109 ? -7.660 -6.531 14.625 1.00 93.94 109 GLU A N 1
ATOM 828 C CA . GLU A 1 109 ? -6.322 -7.122 14.478 1.00 93.94 109 GLU A CA 1
ATOM 829 C C . GLU A 1 109 ? -6.082 -7.737 13.090 1.00 93.94 109 GLU A C 1
ATOM 831 O O . GLU A 1 109 ? -4.972 -7.703 12.564 1.00 93.94 109 GLU A O 1
ATOM 836 N N . ALA A 1 110 ? -7.106 -8.349 12.490 1.00 94.62 110 ALA A N 1
ATOM 837 C CA . ALA A 1 110 ? -7.009 -8.894 11.139 1.00 94.62 110 ALA A CA 1
ATOM 838 C C . ALA A 1 110 ? -6.977 -7.767 10.103 1.00 94.62 110 ALA A C 1
ATOM 840 O O . ALA A 1 110 ? -6.103 -7.758 9.245 1.00 94.62 110 ALA A O 1
ATOM 841 N N . TYR A 1 111 ? -7.852 -6.775 10.257 1.00 95.69 111 TYR A N 1
ATOM 842 C CA . TYR A 1 111 ? -7.888 -5.604 9.389 1.00 95.69 111 TYR A CA 1
ATOM 843 C C . TYR A 1 111 ? -6.587 -4.810 9.431 1.00 95.69 111 TYR A C 1
ATOM 845 O O . TYR A 1 111 ? -6.118 -4.351 8.396 1.00 95.69 111 TYR A O 1
ATOM 853 N N . LEU A 1 112 ? -5.963 -4.681 10.603 1.00 93.56 112 LEU A N 1
ATOM 854 C CA . LEU A 1 112 ? -4.671 -4.020 10.716 1.00 93.56 112 LEU A CA 1
ATOM 855 C C . LEU A 1 112 ? -3.584 -4.773 9.943 1.00 93.56 112 LEU A C 1
ATOM 857 O O . LEU A 1 112 ? -2.820 -4.144 9.218 1.00 93.56 112 LEU A O 1
ATOM 861 N N . ARG A 1 113 ? -3.569 -6.111 10.004 1.00 92.50 113 ARG A N 1
ATOM 862 C CA . ARG A 1 113 ? -2.666 -6.926 9.175 1.00 92.50 113 ARG A CA 1
ATOM 863 C C . ARG A 1 113 ? -2.917 -6.734 7.680 1.00 92.50 113 ARG A C 1
ATOM 865 O O . ARG A 1 113 ? -1.957 -6.697 6.916 1.00 92.50 113 ARG A O 1
ATOM 872 N N . ASP A 1 114 ? -4.168 -6.575 7.256 1.00 93.38 114 ASP A N 1
ATOM 873 C CA . ASP A 1 114 ? -4.493 -6.282 5.853 1.00 93.38 114 ASP A CA 1
ATOM 874 C C . ASP A 1 114 ? -3.999 -4.882 5.442 1.00 93.38 114 ASP A C 1
ATOM 876 O O . ASP A 1 114 ? -3.479 -4.690 4.338 1.00 93.38 114 ASP A O 1
ATOM 880 N N . LEU A 1 115 ? -4.095 -3.898 6.342 1.00 93.75 115 LEU A N 1
ATOM 881 C CA . LEU A 1 115 ? -3.576 -2.541 6.138 1.00 93.75 115 LEU A CA 1
ATOM 882 C C . LEU A 1 115 ? -2.042 -2.488 6.105 1.00 93.75 115 LEU A C 1
ATOM 884 O O . LEU A 1 115 ? -1.473 -1.734 5.314 1.00 93.75 115 LEU A O 1
ATOM 888 N N . GLU A 1 116 ? -1.370 -3.312 6.907 1.00 91.81 116 GLU A N 1
ATOM 889 C CA . GLU A 1 116 ? 0.083 -3.502 6.863 1.00 91.81 116 GLU A CA 1
ATOM 890 C C . GLU A 1 116 ? 0.513 -4.212 5.575 1.00 91.81 116 GLU A C 1
ATOM 892 O O . GLU A 1 116 ? 1.455 -3.785 4.906 1.00 91.81 116 GLU A O 1
ATOM 897 N N . ALA A 1 117 ? -0.204 -5.263 5.169 1.00 88.75 117 ALA A N 1
ATOM 898 C CA . ALA A 1 117 ? 0.071 -5.996 3.935 1.00 88.75 117 ALA A CA 1
ATOM 899 C C . ALA A 1 117 ? -0.143 -5.133 2.680 1.00 88.75 117 ALA A C 1
ATOM 901 O O . ALA A 1 117 ? 0.601 -5.261 1.706 1.00 88.75 117 ALA A O 1
ATOM 902 N N . SER A 1 118 ? -1.126 -4.231 2.716 1.00 88.00 118 SER A N 1
ATOM 903 C CA . SER A 1 118 ? -1.366 -3.213 1.682 1.00 88.00 118 SER A CA 1
ATOM 904 C C . SER A 1 118 ? -0.496 -1.960 1.843 1.00 88.00 118 SER A C 1
ATOM 906 O O . SER A 1 118 ? -0.544 -1.062 1.000 1.00 88.00 118 SER A O 1
ATOM 908 N N . GLN A 1 119 ? 0.334 -1.915 2.889 1.00 87.38 119 GLN A N 1
ATOM 909 C CA . GLN A 1 119 ? 1.291 -0.848 3.182 1.00 87.38 119 GLN A CA 1
ATOM 910 C C . GLN A 1 119 ? 0.666 0.546 3.280 1.00 87.38 119 GLN A C 1
ATOM 912 O O . GLN A 1 119 ? 1.263 1.547 2.885 1.00 87.38 119 GLN A O 1
ATOM 917 N N . LEU A 1 120 ? -0.563 0.600 3.787 1.00 90.31 120 LEU A N 1
ATOM 918 C CA . LEU A 1 120 ? -1.262 1.842 4.112 1.00 90.31 120 LEU A CA 1
ATOM 919 C C . LEU A 1 120 ? -0.999 2.268 5.561 1.00 90.31 120 LEU A C 1
ATOM 921 O O . LEU A 1 120 ? -1.107 3.449 5.884 1.00 90.31 120 LEU A O 1
ATOM 925 N N . ILE A 1 121 ? -0.608 1.315 6.410 1.00 91.69 121 ILE A N 1
ATOM 926 C CA . ILE A 1 121 ? -0.057 1.531 7.748 1.00 91.69 121 ILE A CA 1
ATOM 927 C C . ILE A 1 121 ? 1.271 0.775 7.822 1.00 91.69 121 ILE A C 1
ATOM 929 O O . ILE A 1 121 ? 1.397 -0.315 7.268 1.00 91.69 121 ILE A O 1
ATOM 933 N N . ASP A 1 122 ? 2.253 1.357 8.502 1.00 87.44 122 ASP A N 1
ATOM 934 C CA . ASP A 1 122 ? 3.504 0.682 8.833 1.00 87.44 122 ASP A CA 1
ATOM 935 C C . ASP A 1 122 ? 3.657 0.632 10.354 1.00 87.44 122 ASP A C 1
ATOM 937 O O . ASP A 1 122 ? 3.331 1.590 11.065 1.00 87.44 122 ASP A O 1
ATOM 941 N N . THR A 1 123 ? 4.171 -0.482 10.861 1.00 80.88 123 THR A N 1
ATOM 942 C CA . THR A 1 123 ? 4.647 -0.543 12.237 1.00 80.88 123 THR A CA 1
ATOM 943 C C . THR A 1 123 ? 5.946 0.235 12.277 1.00 80.88 123 THR A C 1
ATOM 945 O O . THR A 1 123 ? 6.947 -0.227 11.730 1.00 80.88 123 THR A O 1
ATOM 948 N N . GLY A 1 124 ? 5.939 1.416 12.896 1.00 66.69 124 GLY A N 1
ATOM 949 C CA . GLY A 1 124 ? 7.141 2.223 13.072 1.00 66.69 124 GLY A CA 1
ATOM 950 C C . GLY A 1 124 ? 8.256 1.406 13.727 1.00 66.69 124 GLY A C 1
ATOM 951 O O . GLY A 1 124 ? 8.345 1.325 14.946 1.00 66.69 124 GLY A O 1
ATOM 952 N N . SER A 1 125 ? 9.113 0.789 12.918 1.00 54.41 125 SER A N 1
ATOM 953 C CA . SER A 1 125 ? 10.464 0.447 13.325 1.00 54.41 125 SER A CA 1
ATOM 954 C C . SER A 1 125 ? 11.198 1.766 13.271 1.00 54.41 125 SER A C 1
ATOM 956 O O . SER A 1 125 ? 11.424 2.272 12.172 1.00 54.41 125 SER A O 1
ATOM 958 N N . ASP A 1 126 ? 11.488 2.349 14.429 1.00 46.19 126 ASP A N 1
ATOM 959 C CA . ASP A 1 126 ? 12.223 3.603 14.523 1.00 46.19 126 ASP A CA 1
ATOM 960 C C . ASP A 1 126 ? 13.425 3.559 13.552 1.00 46.19 126 ASP A C 1
ATOM 962 O O . ASP A 1 126 ? 14.318 2.715 13.714 1.00 46.19 126 ASP A O 1
ATOM 966 N N . PRO A 1 127 ? 13.455 4.387 12.486 1.00 47.50 127 PRO A N 1
ATOM 967 C CA . PRO A 1 127 ? 14.532 4.340 11.504 1.00 47.50 127 PRO A CA 1
ATOM 968 C C . PRO A 1 127 ? 15.902 4.663 12.127 1.00 47.50 127 PRO A C 1
ATOM 970 O O . PRO A 1 127 ? 16.926 4.404 11.492 1.00 47.50 127 PRO A O 1
ATOM 973 N N . PHE A 1 128 ? 15.940 5.165 13.369 1.00 46.38 128 PHE A N 1
ATOM 974 C CA . PHE A 1 128 ? 17.162 5.458 14.114 1.00 46.38 128 PHE A CA 1
ATOM 975 C C . PHE A 1 128 ? 17.667 4.320 15.020 1.00 46.38 128 PHE A C 1
ATOM 977 O O . PHE A 1 128 ? 18.828 4.367 15.425 1.00 46.38 128 PHE A O 1
ATOM 984 N N . GLU A 1 129 ? 16.892 3.262 15.295 1.00 45.00 129 GLU A N 1
ATOM 985 C CA . GLU A 1 129 ? 17.363 2.162 16.162 1.00 45.00 129 GLU A CA 1
ATOM 986 C C . GLU A 1 129 ? 18.276 1.145 15.451 1.00 45.00 129 GLU A C 1
ATOM 988 O O . GLU A 1 129 ? 18.995 0.391 16.104 1.00 45.00 129 GLU A O 1
ATOM 993 N N . ARG A 1 130 ? 18.361 1.151 14.112 1.00 41.94 130 ARG A N 1
ATOM 994 C CA . ARG A 1 130 ? 19.252 0.234 13.360 1.00 41.94 130 ARG A CA 1
ATOM 995 C C . ARG A 1 130 ? 20.720 0.687 13.255 1.00 41.94 130 ARG A C 1
ATOM 997 O O . ARG A 1 130 ? 21.460 0.161 12.426 1.00 41.94 130 ARG A O 1
ATOM 1004 N N . GLY A 1 131 ? 21.151 1.647 14.077 1.00 42.59 131 GLY A N 1
ATOM 1005 C CA . GLY A 1 131 ? 22.498 2.235 14.042 1.00 42.59 131 GLY A CA 1
ATOM 1006 C C . GLY A 1 131 ? 23.441 1.881 15.198 1.00 42.59 131 GLY A C 1
ATOM 1007 O O . GLY A 1 131 ? 24.571 2.365 15.194 1.00 42.59 131 GLY A O 1
ATOM 1008 N N . LEU A 1 132 ? 23.025 1.080 16.184 1.00 42.59 132 LEU A N 1
ATOM 1009 C CA . LEU A 1 132 ? 23.883 0.683 17.309 1.00 42.59 132 LEU A CA 1
ATOM 1010 C C . LEU A 1 132 ? 23.684 -0.799 17.647 1.00 42.59 132 LEU A C 1
ATOM 1012 O O . LEU A 1 132 ? 22.866 -1.158 18.491 1.00 42.59 132 LEU A O 1
ATOM 1016 N N . GLY A 1 133 ? 24.459 -1.646 16.975 1.00 38.25 133 GLY A N 1
ATOM 1017 C CA . GLY A 1 133 ? 24.642 -3.063 17.282 1.00 38.25 133 GLY A CA 1
ATOM 1018 C C . GLY A 1 133 ? 25.973 -3.542 16.738 1.00 38.25 133 GLY A C 1
ATOM 1019 O O . GLY A 1 133 ? 26.195 -3.333 15.525 1.00 38.25 133 GLY A O 1
#

pLDDT: mean 78.77, std 13.9, range [38.25, 96.0]